Protein AF-A0A6A8A077-F1 (afdb_monomer_lite)

Structure (mmCIF, N/CA/C/O backbone):
data_AF-A0A6A8A077-F1
#
_entry.id   AF-A0A6A8A077-F1
#
loop_
_atom_site.group_PDB
_atom_site.id
_atom_site.type_symbol
_atom_site.label_atom_id
_atom_site.label_alt_id
_atom_site.label_comp_id
_atom_site.label_asym_id
_atom_site.label_entity_id
_atom_site.label_seq_id
_atom_site.pdbx_PDB_ins_code
_atom_site.Cartn_x
_atom_site.Cartn_y
_at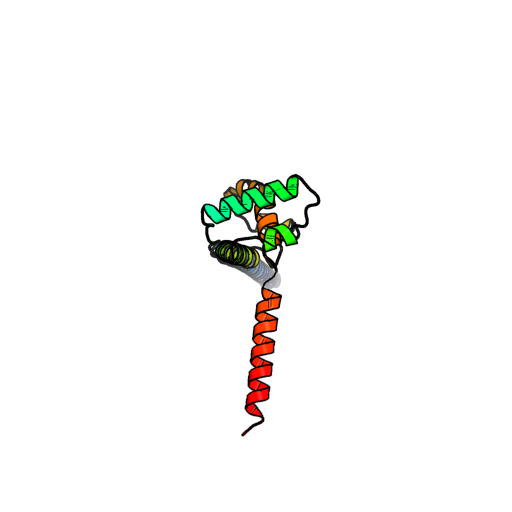om_site.Cartn_z
_atom_site.occupancy
_atom_site.B_iso_or_equiv
_atom_site.auth_seq_id
_atom_site.auth_comp_id
_atom_site.auth_asym_id
_atom_site.auth_atom_id
_atom_site.pdbx_PDB_model_num
ATOM 1 N N . ALA A 1 1 ? -39.156 10.608 44.767 1.00 61.53 1 ALA A N 1
ATOM 2 C CA . ALA A 1 1 ? -37.789 10.088 45.000 1.00 61.53 1 ALA A CA 1
ATOM 3 C C . ALA A 1 1 ? -37.597 8.646 44.502 1.00 61.53 1 ALA A C 1
ATOM 5 O O . ALA A 1 1 ? -36.613 8.397 43.822 1.00 61.53 1 ALA A O 1
ATOM 6 N N . LEU A 1 2 ? -38.526 7.711 44.761 1.00 63.03 2 LEU A N 1
ATOM 7 C CA . LEU A 1 2 ? -38.366 6.274 44.439 1.00 63.03 2 LEU A CA 1
ATOM 8 C C . LEU A 1 2 ? -38.154 5.926 42.947 1.00 63.03 2 LEU A C 1
ATOM 10 O O . LEU A 1 2 ? -37.439 4.978 42.648 1.00 63.03 2 LEU A O 1
ATOM 14 N N . GLN A 1 3 ? -38.719 6.696 42.013 1.00 70.88 3 GLN A N 1
ATOM 15 C CA . GLN A 1 3 ? -38.579 6.472 40.560 1.00 70.88 3 GLN A CA 1
ATOM 16 C C . GLN A 1 3 ? -37.242 6.973 39.976 1.00 70.88 3 GLN A C 1
ATOM 18 O O . GLN A 1 3 ? -36.826 6.524 38.913 1.00 70.88 3 GLN A O 1
ATOM 23 N N . ALA A 1 4 ? -36.523 7.850 40.687 1.00 78.12 4 ALA A N 1
ATOM 24 C CA . ALA A 1 4 ? -35.292 8.459 40.178 1.00 78.12 4 ALA A CA 1
ATOM 25 C C . ALA A 1 4 ? -34.103 7.480 40.157 1.00 78.12 4 ALA A C 1
ATOM 27 O O . ALA A 1 4 ? -33.229 7.585 39.300 1.00 78.12 4 ALA A O 1
ATOM 28 N N . VAL A 1 5 ? -34.071 6.507 41.075 1.00 84.12 5 VAL A N 1
ATOM 29 C CA . VAL A 1 5 ? -32.982 5.518 41.170 1.00 84.12 5 VAL A CA 1
ATOM 30 C C . VAL A 1 5 ? -33.032 4.494 40.023 1.00 84.12 5 VAL A C 1
ATOM 32 O O . VAL A 1 5 ? -32.002 4.296 39.376 1.00 84.12 5 VAL A O 1
ATOM 35 N N . PRO A 1 6 ? -34.187 3.877 39.691 1.00 85.69 6 PRO A N 1
ATOM 36 C CA . PRO A 1 6 ? -34.302 3.009 38.517 1.00 85.69 6 PRO A CA 1
ATOM 37 C C . PRO A 1 6 ? -33.979 3.726 37.204 1.00 85.69 6 PRO A C 1
ATOM 39 O O . PRO A 1 6 ? -33.313 3.161 36.334 1.00 85.69 6 PRO A O 1
ATOM 42 N N . GLU A 1 7 ? -34.415 4.979 37.071 1.00 87.50 7 GLU A N 1
ATOM 43 C CA . GLU A 1 7 ? -34.177 5.778 35.874 1.00 87.50 7 GLU A CA 1
ATOM 44 C C . GLU A 1 7 ? -32.688 6.119 35.721 1.00 87.50 7 GLU A C 1
ATOM 46 O O . GLU A 1 7 ? -32.110 5.876 34.658 1.00 87.50 7 GLU A O 1
ATOM 51 N N . ALA A 1 8 ? -32.034 6.566 36.800 1.00 87.00 8 ALA A N 1
ATOM 52 C CA . ALA A 1 8 ? -30.589 6.785 36.839 1.00 87.00 8 ALA A CA 1
ATOM 53 C C . ALA A 1 8 ? -29.807 5.498 36.529 1.00 87.00 8 ALA A C 1
ATOM 55 O O . ALA A 1 8 ? -28.882 5.520 35.718 1.00 87.00 8 ALA A O 1
ATOM 56 N N . ALA A 1 9 ? -30.217 4.355 37.089 1.00 87.44 9 ALA A N 1
ATOM 57 C CA . ALA A 1 9 ? -29.607 3.062 36.789 1.00 87.44 9 ALA A CA 1
ATOM 58 C C . ALA A 1 9 ? -29.760 2.675 35.307 1.00 87.44 9 ALA A C 1
ATOM 60 O O . ALA A 1 9 ? -28.829 2.127 34.715 1.00 87.44 9 ALA A O 1
ATOM 61 N N . SER A 1 10 ? -30.905 2.977 34.682 1.00 89.31 10 SER A N 1
ATOM 62 C CA . SER A 1 10 ? -31.105 2.741 33.246 1.00 89.31 10 SER A CA 1
ATOM 63 C C . SER A 1 10 ? -30.185 3.615 32.388 1.00 89.31 10 SER A C 1
ATOM 65 O O . SER A 1 10 ? -29.561 3.108 31.456 1.00 89.31 10 SER A O 1
ATOM 67 N N . ARG A 1 11 ? -30.019 4.895 32.752 1.00 88.81 11 ARG A N 1
ATOM 68 C CA . ARG A 1 11 ? -29.147 5.840 32.043 1.00 88.81 11 ARG A CA 1
ATOM 69 C C . ARG A 1 11 ? -27.680 5.434 32.160 1.00 88.81 11 ARG A C 1
ATOM 71 O O . ARG A 1 11 ? -26.976 5.439 31.157 1.00 88.81 11 ARG A O 1
ATOM 78 N N . ILE A 1 12 ? -27.242 5.001 33.344 1.00 92.94 12 ILE A N 1
ATOM 79 C CA . ILE A 1 12 ? -25.884 4.482 33.564 1.00 92.94 12 ILE A CA 1
ATOM 80 C C . ILE A 1 12 ? -25.643 3.218 32.731 1.00 92.94 12 ILE A C 1
ATOM 82 O O . ILE A 1 12 ? -24.609 3.112 32.077 1.00 92.94 12 ILE A O 1
ATOM 86 N N . ARG A 1 13 ? -26.601 2.281 32.689 1.00 92.69 13 ARG A N 1
ATOM 87 C CA . ARG A 1 13 ? -26.491 1.085 31.835 1.00 92.69 13 ARG A CA 1
ATOM 88 C C . ARG A 1 13 ? -26.424 1.438 30.352 1.00 92.69 13 ARG A C 1
ATOM 90 O O . ARG A 1 13 ? -25.586 0.890 29.644 1.00 92.69 13 ARG A O 1
ATOM 97 N N . SER A 1 14 ? -27.267 2.361 29.892 1.00 88.75 14 SER A N 1
ATOM 98 C CA . SER A 1 14 ? -27.262 2.825 28.502 1.00 88.75 14 SER A CA 1
ATOM 99 C C . SER A 1 14 ? -25.939 3.501 28.135 1.00 88.75 14 SER A C 1
ATOM 101 O O . SER A 1 14 ? -25.394 3.242 27.065 1.00 88.75 14 SER A O 1
ATOM 103 N N . LEU A 1 15 ? -25.395 4.332 29.029 1.00 92.31 15 LEU A N 1
ATOM 104 C CA . LEU A 1 15 ? -24.096 4.973 28.839 1.00 92.31 15 LEU A CA 1
ATOM 105 C C . LEU A 1 15 ? -22.967 3.936 28.802 1.00 92.31 15 LEU A C 1
ATOM 107 O O . LEU A 1 15 ? -22.119 3.990 27.915 1.00 92.31 15 LEU A O 1
ATOM 111 N N . GLY A 1 16 ? -22.991 2.960 29.714 1.00 90.56 16 GLY A N 1
ATOM 112 C CA . GLY A 1 16 ? -22.029 1.859 29.745 1.00 90.56 16 GLY A CA 1
ATOM 113 C C . GLY A 1 16 ? -22.054 1.021 28.465 1.00 90.56 16 GLY A C 1
ATOM 114 O O . GLY A 1 16 ? -21.000 0.726 27.908 1.00 90.56 16 GLY A O 1
ATOM 115 N N . ALA A 1 17 ? -23.244 0.702 27.949 1.00 90.50 17 ALA A N 1
ATOM 116 C CA . ALA A 1 17 ? -23.401 -0.012 26.683 1.00 90.50 17 ALA A CA 1
ATOM 117 C C . ALA A 1 17 ? -22.881 0.807 25.488 1.00 90.50 17 ALA A C 1
ATOM 119 O O . ALA A 1 17 ? -22.157 0.277 24.645 1.00 90.50 17 ALA A O 1
ATOM 120 N N . SER A 1 18 ? -23.188 2.109 25.445 1.00 87.62 18 SER A N 1
ATOM 121 C CA . SER A 1 18 ? -22.685 3.010 24.403 1.00 87.62 18 SER A CA 1
ATOM 122 C C . SER A 1 18 ? -21.159 3.087 24.422 1.00 87.62 18 SER A C 1
ATOM 124 O O . SER A 1 18 ? -20.531 2.935 23.376 1.00 87.62 18 SER A O 1
ATOM 126 N N . TYR A 1 19 ? -20.557 3.274 25.598 1.00 90.00 19 TYR A N 1
ATOM 127 C CA . TYR A 1 19 ? -19.105 3.334 25.750 1.00 90.00 19 TYR A CA 1
ATOM 128 C C . TYR A 1 19 ? -18.435 2.019 25.335 1.00 90.00 19 TYR A C 1
ATOM 130 O O . TYR A 1 19 ? -17.493 2.035 24.547 1.00 90.00 19 TYR A O 1
ATOM 138 N N . ALA A 1 20 ? -18.959 0.876 25.792 1.00 88.62 20 ALA A N 1
ATOM 139 C CA . ALA A 1 20 ? -18.437 -0.437 25.419 1.00 88.62 20 ALA A CA 1
ATOM 140 C C . ALA A 1 20 ? -18.491 -0.671 23.899 1.00 88.62 20 ALA A C 1
ATOM 142 O O . ALA A 1 20 ? -17.527 -1.169 23.323 1.00 88.62 20 ALA A O 1
ATOM 143 N N . SER A 1 21 ? -19.584 -0.268 23.241 1.00 84.38 21 SER A N 1
ATOM 144 C CA . SER A 1 21 ? -19.719 -0.401 21.785 1.00 84.38 21 SER A CA 1
ATOM 145 C C . SER A 1 21 ? -18.735 0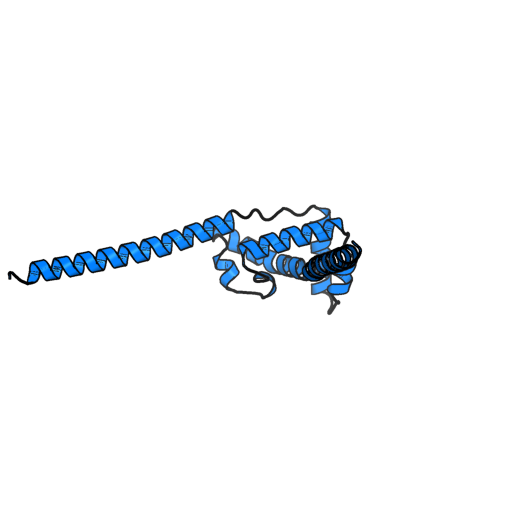.479 21.006 1.00 84.38 21 SER A C 1
ATOM 147 O O . SER A 1 21 ? -18.142 0.018 20.032 1.00 84.38 21 SER A O 1
ATOM 149 N N . ALA A 1 22 ? -18.510 1.719 21.457 1.00 82.25 22 ALA A N 1
ATOM 150 C CA . ALA A 1 22 ? -17.546 2.627 20.843 1.00 82.25 22 ALA A CA 1
ATOM 151 C C . ALA A 1 22 ? -16.111 2.104 21.010 1.00 82.25 22 ALA A C 1
ATOM 153 O O . ALA A 1 22 ? -15.353 2.064 20.042 1.00 82.25 22 ALA A O 1
ATOM 154 N N . LEU A 1 23 ? -15.774 1.625 22.211 1.00 83.06 23 LEU A N 1
ATOM 155 C CA . LEU A 1 23 ? -14.465 1.052 22.513 1.00 83.06 23 LEU A CA 1
ATOM 156 C C . LEU A 1 23 ? -14.185 -0.219 21.695 1.00 83.06 23 LEU A C 1
ATOM 158 O O . LEU A 1 23 ? -13.080 -0.392 21.182 1.00 83.06 23 LEU A O 1
ATOM 162 N N . ASP A 1 24 ? -15.171 -1.104 21.538 1.00 82.94 24 ASP A N 1
ATOM 163 C CA . ASP A 1 24 ? -15.049 -2.309 20.707 1.00 82.94 24 ASP A CA 1
ATOM 164 C C . ASP A 1 24 ? -14.865 -1.947 19.221 1.00 82.94 24 ASP A C 1
ATOM 166 O O . ASP A 1 24 ? -13.990 -2.496 18.549 1.00 82.94 24 ASP A O 1
ATOM 170 N N . ALA A 1 25 ? -15.611 -0.961 18.708 1.00 76.31 25 ALA A N 1
ATOM 171 C CA . ALA A 1 25 ? -15.442 -0.471 17.339 1.00 76.31 25 ALA A CA 1
ATOM 172 C C . ALA A 1 25 ? -14.036 0.111 17.093 1.00 76.31 25 ALA A C 1
ATOM 174 O O . ALA A 1 25 ? -13.399 -0.209 16.085 1.00 76.31 25 ALA A O 1
ATOM 175 N N . GLU A 1 26 ? -13.523 0.914 18.027 1.00 71.50 26 GLU A N 1
ATOM 176 C CA . GLU A 1 26 ? -12.168 1.468 17.965 1.00 71.50 26 GLU A CA 1
ATOM 177 C C . GLU A 1 26 ? -11.102 0.362 18.035 1.00 71.50 26 GLU A C 1
ATOM 179 O O . GLU A 1 26 ? -10.192 0.309 17.205 1.00 71.50 26 GLU A O 1
ATOM 184 N N . THR A 1 27 ? -11.267 -0.596 18.951 1.00 76.38 27 THR A N 1
ATOM 185 C CA . THR A 1 27 ? -10.353 -1.738 19.109 1.00 76.38 27 THR A CA 1
ATOM 186 C C . THR A 1 27 ? -10.296 -2.596 17.845 1.00 76.38 27 THR A C 1
ATOM 188 O O . THR A 1 27 ? -9.211 -3.007 17.418 1.00 76.38 27 THR A O 1
ATOM 191 N N . ARG A 1 28 ? -11.441 -2.836 17.193 1.00 71.19 28 ARG A N 1
ATOM 192 C CA . ARG A 1 28 ? -11.508 -3.541 15.903 1.00 71.19 28 ARG A CA 1
ATOM 193 C C . ARG A 1 28 ? -10.811 -2.756 14.801 1.00 71.19 28 ARG A C 1
ATOM 195 O O . ARG A 1 28 ? -10.031 -3.344 14.058 1.00 71.19 28 ARG A O 1
ATOM 202 N N . SER A 1 29 ? -11.028 -1.443 14.725 1.00 65.69 29 SER A N 1
ATOM 203 C CA . SER A 1 29 ? -10.349 -0.574 13.756 1.00 65.69 29 SER A CA 1
ATOM 204 C C . SER A 1 29 ? -8.824 -0.659 13.885 1.00 65.69 29 SER A C 1
ATOM 206 O O . SER A 1 29 ? -8.135 -0.913 12.894 1.00 65.69 29 SER A O 1
ATOM 208 N N . ILE A 1 30 ? -8.304 -0.557 15.114 1.00 69.12 30 ILE A N 1
ATOM 209 C CA . ILE A 1 30 ? -6.867 -0.657 15.410 1.00 69.12 30 ILE A CA 1
ATOM 210 C C . ILE A 1 30 ? -6.336 -2.062 15.104 1.00 69.12 30 ILE A C 1
ATOM 212 O O . ILE A 1 30 ? -5.249 -2.214 14.546 1.00 69.12 30 ILE A O 1
ATOM 216 N N . THR A 1 31 ? -7.087 -3.109 15.447 1.00 69.50 31 THR A N 1
ATOM 217 C CA . THR A 1 31 ? -6.701 -4.499 15.152 1.00 69.50 31 THR A CA 1
ATOM 218 C C . THR A 1 31 ? -6.599 -4.736 13.648 1.00 69.50 31 THR A C 1
ATOM 220 O O . THR A 1 31 ? -5.616 -5.309 13.180 1.00 69.50 31 THR A O 1
ATOM 223 N N . GLU A 1 32 ? -7.563 -4.241 12.874 1.00 68.94 32 GLU A N 1
ATOM 224 C CA . GLU A 1 32 ? -7.551 -4.329 11.415 1.00 68.94 32 GLU A CA 1
ATOM 225 C C . GLU A 1 32 ? -6.448 -3.463 10.789 1.00 68.94 32 GLU A C 1
ATOM 227 O O . GLU A 1 32 ? -5.802 -3.879 9.828 1.00 68.94 32 GLU A O 1
ATOM 232 N N . GLU A 1 33 ? -6.162 -2.280 11.340 1.00 62.31 33 GLU A N 1
ATOM 233 C CA . GLU A 1 33 ? -4.995 -1.478 10.955 1.00 62.31 33 GLU A CA 1
ATOM 234 C C . GLU A 1 33 ? -3.690 -2.253 11.176 1.00 62.31 33 GLU A C 1
ATOM 236 O O . GLU A 1 33 ? -2.902 -2.406 10.241 1.00 62.31 33 GLU A O 1
ATOM 241 N N . ARG A 1 34 ? -3.491 -2.825 12.368 1.00 69.50 34 ARG A N 1
ATOM 242 C CA . ARG A 1 34 ? -2.307 -3.635 12.695 1.00 69.50 34 ARG A CA 1
ATOM 243 C C . ARG A 1 34 ? -2.202 -4.881 11.820 1.00 69.50 34 ARG A C 1
ATOM 245 O O . ARG A 1 34 ? -1.110 -5.200 11.357 1.00 69.50 34 ARG A O 1
ATOM 252 N N . ARG A 1 35 ? -3.321 -5.551 11.530 1.00 64.75 35 ARG A N 1
ATOM 253 C CA . ARG A 1 35 ? -3.382 -6.690 10.602 1.00 64.75 35 ARG A CA 1
ATOM 254 C C . ARG A 1 35 ? -2.949 -6.290 9.191 1.00 64.75 35 ARG A C 1
ATOM 256 O O . ARG A 1 35 ? -2.179 -7.012 8.567 1.00 64.75 35 ARG A O 1
ATOM 263 N N . ARG A 1 36 ? -3.391 -5.129 8.699 1.00 63.16 36 ARG A N 1
ATOM 264 C CA . ARG A 1 36 ? -2.970 -4.585 7.394 1.00 63.16 36 ARG A CA 1
ATOM 265 C C . ARG A 1 36 ? -1.498 -4.165 7.392 1.00 63.16 36 ARG A C 1
ATOM 267 O O . ARG A 1 36 ? -0.807 -4.376 6.401 1.00 63.16 36 ARG A O 1
ATOM 274 N N . MET A 1 37 ? -0.988 -3.629 8.502 1.00 63.41 37 MET A N 1
ATOM 275 C CA . MET A 1 37 ? 0.439 -3.326 8.675 1.00 63.41 37 MET A CA 1
ATOM 276 C C . MET A 1 37 ? 1.323 -4.579 8.778 1.00 63.41 37 MET A C 1
ATOM 278 O O . MET A 1 37 ? 2.503 -4.496 8.446 1.00 63.41 37 MET A O 1
ATOM 282 N N . ALA A 1 38 ? 0.771 -5.721 9.199 1.00 58.34 38 ALA A N 1
ATOM 283 C CA . ALA A 1 38 ? 1.481 -6.998 9.268 1.00 58.34 38 ALA A CA 1
ATOM 284 C C . ALA A 1 38 ? 1.742 -7.630 7.886 1.00 58.34 38 ALA A C 1
ATOM 286 O O . ALA A 1 38 ? 2.520 -8.578 7.786 1.00 58.34 38 ALA A O 1
ATOM 287 N N . VAL A 1 39 ? 1.132 -7.107 6.813 1.00 58.53 39 VAL A N 1
ATOM 288 C CA . VAL A 1 39 ? 1.459 -7.519 5.443 1.00 58.53 39 VAL A CA 1
ATOM 289 C C . VAL A 1 39 ? 2.833 -6.955 5.089 1.00 58.53 39 VAL A C 1
ATOM 291 O O . VAL A 1 39 ? 2.985 -5.772 4.766 1.00 58.53 39 VAL A O 1
ATOM 294 N N . ALA A 1 40 ? 3.847 -7.815 5.171 1.00 60.50 40 ALA A N 1
ATOM 295 C CA . ALA A 1 40 ? 5.185 -7.501 4.701 1.00 60.50 40 ALA A CA 1
ATOM 296 C C . ALA A 1 40 ? 5.120 -7.182 3.202 1.00 60.50 40 ALA A C 1
ATOM 298 O O . ALA A 1 40 ? 4.757 -8.035 2.393 1.00 60.50 40 ALA A O 1
ATOM 299 N N . ILE A 1 41 ? 5.469 -5.949 2.832 1.00 65.56 41 ILE A N 1
ATOM 300 C CA . ILE A 1 41 ? 5.691 -5.599 1.430 1.00 65.56 41 ILE A CA 1
ATOM 301 C C . ILE A 1 41 ? 7.063 -6.176 1.067 1.00 65.56 41 ILE A C 1
ATOM 303 O O . ILE A 1 41 ? 8.048 -5.782 1.697 1.00 65.56 41 ILE A O 1
ATOM 307 N N . PRO A 1 42 ? 7.155 -7.114 0.107 1.00 71.69 42 PRO A N 1
ATOM 308 C CA . PRO A 1 42 ? 8.438 -7.670 -0.298 1.00 71.69 42 PRO A CA 1
ATOM 309 C C . PRO A 1 42 ? 9.380 -6.561 -0.773 1.00 71.69 42 PRO A C 1
ATOM 311 O O . PRO A 1 42 ? 8.960 -5.661 -1.501 1.00 71.69 42 PRO A O 1
ATOM 314 N N . GLY A 1 43 ? 10.650 -6.630 -0.373 1.00 74.94 43 GLY A N 1
ATOM 315 C CA . GLY A 1 43 ? 11.684 -5.782 -0.963 1.00 74.94 43 GLY A CA 1
ATOM 316 C C . GLY A 1 43 ? 11.872 -6.115 -2.443 1.00 74.94 43 GLY A C 1
ATOM 317 O O . GLY A 1 43 ? 11.686 -7.264 -2.849 1.00 74.94 43 GLY A O 1
ATOM 318 N N . LEU A 1 44 ? 12.228 -5.108 -3.237 1.00 80.00 44 LEU A N 1
ATOM 319 C CA . LEU A 1 44 ? 12.646 -5.296 -4.623 1.00 80.00 44 LEU A CA 1
ATOM 320 C C . LEU A 1 44 ? 14.136 -5.640 -4.665 1.00 80.00 44 LEU A C 1
ATOM 322 O O . LEU A 1 44 ? 14.920 -5.153 -3.849 1.00 80.00 44 LEU A O 1
ATOM 326 N N . SER A 1 45 ? 14.542 -6.464 -5.626 1.00 82.56 45 SER A N 1
ATOM 327 C CA . SER A 1 45 ? 15.956 -6.632 -5.946 1.00 82.56 45 SER A CA 1
ATOM 328 C C . SER A 1 45 ? 16.550 -5.315 -6.478 1.00 82.56 45 SER A C 1
ATOM 330 O O . SER A 1 45 ? 15.823 -4.507 -7.065 1.00 82.56 45 SER A O 1
ATOM 332 N N . PRO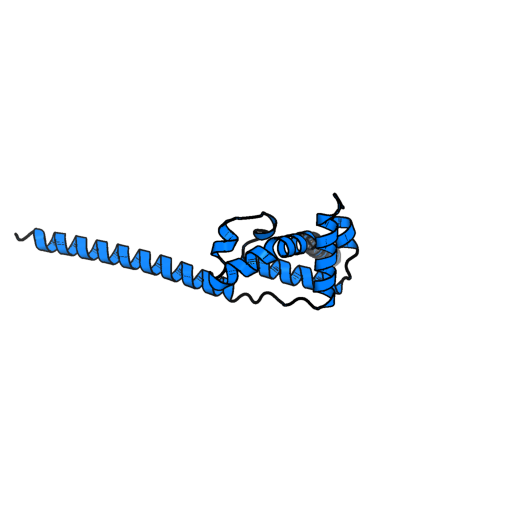 A 1 46 ? 17.872 -5.080 -6.355 1.00 80.75 46 PRO A N 1
ATOM 333 C CA . PRO A 1 46 ? 18.501 -3.867 -6.888 1.00 80.75 46 PRO A CA 1
ATOM 334 C C . PRO A 1 46 ? 18.223 -3.646 -8.385 1.00 80.75 46 PRO A C 1
ATOM 336 O O . PRO A 1 46 ? 17.970 -2.525 -8.823 1.00 80.75 46 PRO A O 1
ATOM 339 N N . ALA A 1 47 ? 18.180 -4.731 -9.166 1.00 79.44 47 ALA A N 1
ATOM 340 C CA . ALA A 1 47 ? 17.829 -4.682 -10.584 1.00 79.44 47 ALA A CA 1
ATOM 341 C C . ALA A 1 47 ? 16.374 -4.235 -10.811 1.00 79.44 47 ALA A C 1
ATOM 343 O O . ALA A 1 47 ? 16.101 -3.444 -11.717 1.00 79.44 47 ALA A O 1
ATOM 344 N N . ALA A 1 48 ? 15.442 -4.705 -9.976 1.00 80.69 48 ALA A N 1
ATOM 345 C CA . ALA A 1 48 ? 14.043 -4.304 -10.026 1.00 80.69 48 ALA A CA 1
ATOM 346 C C . ALA A 1 48 ? 13.843 -2.842 -9.580 1.00 80.69 48 ALA A C 1
ATOM 348 O O . ALA A 1 48 ? 13.056 -2.115 -10.189 1.00 80.69 48 ALA A O 1
ATOM 349 N N . GLU A 1 49 ? 14.595 -2.366 -8.585 1.00 84.62 49 GLU A N 1
ATOM 350 C CA . GLU A 1 49 ? 14.597 -0.949 -8.200 1.00 84.62 49 GLU A CA 1
ATOM 351 C C . GLU A 1 49 ? 15.108 -0.041 -9.323 1.00 84.62 49 GLU A C 1
ATOM 353 O O . GLU A 1 49 ? 14.522 1.010 -9.594 1.00 84.62 49 GLU A O 1
ATOM 358 N N . ASP A 1 50 ? 16.183 -0.432 -10.006 1.00 84.62 50 ASP A N 1
ATOM 359 C CA . ASP A 1 50 ? 16.722 0.345 -11.120 1.00 84.62 50 ASP A CA 1
ATOM 360 C C . ASP A 1 50 ? 15.788 0.334 -12.334 1.00 84.62 50 ASP A C 1
ATOM 362 O O . ASP A 1 50 ? 15.603 1.372 -12.978 1.00 84.62 50 ASP A O 1
ATOM 366 N N . ALA A 1 51 ? 15.125 -0.793 -12.609 1.00 84.75 51 ALA A N 1
ATOM 367 C CA . ALA A 1 51 ? 14.056 -0.860 -13.602 1.00 84.75 51 ALA A CA 1
ATOM 368 C C . ALA A 1 51 ? 12.898 0.089 -13.249 1.00 84.75 51 ALA A C 1
ATOM 370 O O . ALA A 1 51 ? 12.418 0.824 -14.116 1.00 84.75 51 ALA A O 1
ATOM 371 N N . LEU A 1 52 ? 12.503 0.152 -11.971 1.00 84.94 52 LEU A N 1
ATOM 372 C CA . LEU A 1 52 ? 11.465 1.068 -11.499 1.00 84.94 52 LEU A CA 1
ATOM 373 C C . LEU A 1 52 ? 11.871 2.536 -11.682 1.00 84.94 52 LEU A C 1
ATOM 375 O O . LEU A 1 52 ? 11.070 3.342 -12.153 1.00 84.94 52 LEU A O 1
ATOM 379 N N . LYS A 1 53 ? 13.119 2.897 -11.354 1.00 85.50 53 LYS A N 1
ATOM 380 C CA . LYS A 1 53 ? 13.641 4.260 -11.564 1.00 85.50 53 LYS A CA 1
ATOM 381 C C . LYS A 1 53 ? 13.614 4.647 -13.043 1.00 85.50 53 LYS A C 1
ATOM 383 O O . LYS A 1 53 ? 13.213 5.764 -13.366 1.00 85.50 53 LYS A O 1
ATOM 388 N N . ARG A 1 54 ? 14.006 3.731 -13.938 1.00 84.31 54 ARG A N 1
ATOM 389 C CA . ARG A 1 54 ? 13.974 3.951 -15.395 1.00 84.31 54 ARG A CA 1
ATOM 390 C C . ARG A 1 54 ? 12.547 4.156 -15.898 1.00 84.31 54 ARG A C 1
ATOM 392 O O . ARG A 1 54 ? 12.311 5.114 -16.627 1.00 84.31 54 ARG A O 1
ATOM 399 N N . LEU A 1 55 ? 11.601 3.320 -15.466 1.00 82.00 55 LEU A N 1
ATOM 400 C CA . LEU A 1 55 ? 10.181 3.468 -15.804 1.00 82.00 55 LEU A CA 1
ATOM 401 C C . LEU A 1 55 ? 9.610 4.798 -15.302 1.00 82.00 55 LEU A C 1
ATOM 403 O O . LEU A 1 55 ? 8.979 5.527 -16.064 1.00 82.00 55 LEU A O 1
ATOM 407 N N . ALA A 1 56 ? 9.893 5.161 -14.050 1.00 80.50 56 ALA A N 1
ATOM 408 C CA . ALA A 1 56 ? 9.435 6.420 -13.472 1.00 80.50 56 ALA A CA 1
ATOM 409 C C . ALA A 1 56 ? 10.004 7.642 -14.215 1.00 80.50 56 ALA A C 1
ATOM 411 O O . ALA A 1 56 ? 9.293 8.621 -14.432 1.00 80.50 56 ALA A O 1
ATOM 412 N N . ALA A 1 57 ? 11.269 7.584 -14.645 1.00 82.00 57 ALA A N 1
ATOM 413 C CA . ALA A 1 57 ? 11.874 8.629 -15.466 1.00 82.00 57 ALA A CA 1
ATOM 414 C C . ALA A 1 57 ? 11.248 8.700 -16.870 1.00 82.00 57 ALA A C 1
ATOM 416 O O . ALA A 1 57 ? 11.024 9.791 -17.385 1.00 82.00 57 ALA A O 1
ATOM 417 N N . GLN A 1 58 ? 10.928 7.558 -17.483 1.00 75.75 58 GLN A N 1
ATOM 418 C CA . GLN A 1 58 ? 10.281 7.515 -18.798 1.00 75.75 58 GLN A CA 1
ATOM 419 C C . GLN A 1 58 ? 8.877 8.132 -18.778 1.00 75.75 58 GLN A C 1
ATOM 421 O O . GLN A 1 58 ? 8.562 8.905 -19.679 1.00 75.75 58 GLN A O 1
ATOM 426 N N . ILE A 1 59 ? 8.080 7.863 -17.736 1.00 72.44 59 ILE A N 1
ATOM 427 C CA . ILE A 1 59 ? 6.743 8.461 -17.559 1.00 72.44 59 ILE A CA 1
ATOM 428 C C . ILE A 1 59 ? 6.824 9.977 -17.389 1.00 72.44 59 ILE A C 1
ATOM 430 O O . ILE A 1 59 ? 6.018 10.705 -17.954 1.00 72.44 59 ILE A O 1
ATOM 434 N N . LYS A 1 60 ? 7.802 10.475 -16.622 1.00 71.69 60 LYS A N 1
ATOM 435 C CA . LYS A 1 60 ? 7.966 11.923 -16.420 1.00 71.69 60 LYS A CA 1
ATOM 436 C C . LYS A 1 60 ? 8.382 12.663 -17.692 1.00 71.69 60 LYS A C 1
ATOM 438 O O . LYS A 1 60 ? 8.115 13.854 -17.804 1.00 71.69 60 LYS A O 1
ATOM 443 N N . ASN A 1 61 ? 9.034 11.973 -18.627 1.00 69.31 61 ASN A N 1
ATOM 444 C CA . ASN A 1 61 ? 9.665 12.599 -19.785 1.00 69.31 61 ASN A CA 1
ATOM 445 C C . ASN A 1 61 ? 8.841 12.506 -21.085 1.00 69.31 61 ASN A C 1
ATOM 447 O O . ASN A 1 61 ? 9.181 13.210 -22.034 1.00 69.31 61 ASN A O 1
ATOM 451 N N . LYS A 1 62 ? 7.805 11.655 -21.181 1.00 55.44 62 LYS A N 1
ATOM 452 C CA . LYS A 1 62 ? 6.969 11.497 -22.393 1.00 55.44 62 LYS A CA 1
ATOM 453 C C . LYS A 1 62 ? 5.541 11.041 -22.063 1.00 55.44 62 LYS A C 1
ATOM 455 O O . LYS A 1 62 ? 5.366 10.264 -21.130 1.00 55.44 62 LYS A O 1
ATOM 460 N N . ASP A 1 63 ? 4.588 11.340 -22.961 1.00 53.59 63 ASP A N 1
ATOM 461 C CA . ASP A 1 63 ? 3.312 10.614 -23.206 1.00 53.59 63 ASP A CA 1
ATOM 462 C C . ASP A 1 63 ? 3.525 9.119 -23.580 1.00 53.59 63 ASP A C 1
ATOM 464 O O . ASP A 1 63 ? 2.804 8.515 -24.379 1.00 53.59 63 ASP A O 1
ATOM 468 N N . GLY A 1 64 ? 4.609 8.514 -23.092 1.00 53.75 64 GLY A N 1
ATOM 469 C CA . GLY A 1 64 ? 5.098 7.208 -23.478 1.00 53.75 64 GLY A CA 1
ATOM 470 C C . GLY A 1 64 ? 4.159 6.126 -22.978 1.00 53.75 64 GLY A C 1
ATOM 471 O O . GLY A 1 64 ? 3.905 6.018 -21.782 1.00 53.75 64 GLY A O 1
ATOM 472 N N . LYS A 1 65 ? 3.675 5.306 -23.914 1.00 58.22 65 LYS A N 1
ATOM 473 C CA . LYS A 1 65 ? 2.847 4.124 -23.665 1.00 58.22 65 LYS A CA 1
ATOM 474 C C . LYS A 1 65 ? 3.533 3.211 -22.649 1.00 58.22 65 LYS A C 1
ATOM 476 O O . LYS A 1 65 ? 4.385 2.399 -23.014 1.00 58.22 65 LYS A O 1
ATOM 481 N N . LEU A 1 66 ? 3.142 3.357 -21.387 1.00 64.75 66 LEU A N 1
ATOM 482 C CA . LEU A 1 66 ? 3.606 2.555 -20.259 1.00 64.75 66 LEU A CA 1
ATOM 483 C C . LEU A 1 66 ? 3.521 1.056 -20.544 1.00 64.75 66 LEU A C 1
ATOM 485 O O . LEU A 1 66 ? 4.441 0.322 -20.196 1.00 64.75 66 LEU A O 1
ATOM 489 N N . ASP A 1 67 ? 2.488 0.637 -21.276 1.00 60.12 67 ASP A N 1
ATOM 490 C CA . ASP A 1 67 ? 2.285 -0.745 -21.713 1.00 60.12 67 ASP A CA 1
ATOM 491 C C . ASP A 1 67 ? 3.468 -1.316 -22.515 1.00 60.12 67 ASP A C 1
ATOM 493 O O . ASP A 1 67 ? 3.799 -2.492 -22.378 1.00 60.12 67 ASP A O 1
ATOM 497 N N . VAL A 1 68 ? 4.152 -0.498 -23.325 1.00 55.69 68 VAL A N 1
ATOM 498 C CA . VAL A 1 68 ? 5.280 -0.948 -24.166 1.00 55.69 68 VAL A CA 1
ATOM 499 C C . VAL A 1 68 ? 6.557 -1.110 -23.337 1.00 55.69 68 VAL A C 1
ATOM 501 O O . VAL A 1 68 ? 7.309 -2.070 -23.519 1.00 55.69 68 VAL A O 1
ATOM 504 N N . ALA A 1 69 ? 6.794 -0.193 -22.396 1.00 60.12 69 ALA A N 1
ATOM 505 C CA . ALA A 1 69 ? 7.941 -0.258 -21.493 1.00 60.12 69 ALA A CA 1
ATOM 506 C C . ALA A 1 69 ? 7.774 -1.374 -20.445 1.00 60.12 69 ALA A C 1
ATOM 508 O O . ALA A 1 69 ? 8.722 -2.109 -20.172 1.00 60.12 69 ALA A O 1
ATOM 509 N N . ALA A 1 70 ? 6.556 -1.558 -19.927 1.00 61.03 70 ALA A N 1
ATOM 510 C CA . ALA A 1 70 ? 6.192 -2.659 -19.040 1.00 61.03 70 ALA A CA 1
ATOM 511 C C . ALA A 1 70 ? 6.298 -4.025 -19.739 1.00 61.03 70 ALA A C 1
ATOM 513 O O . ALA A 1 70 ? 6.795 -4.981 -19.149 1.00 61.03 70 ALA A O 1
ATOM 514 N N . GLY A 1 71 ? 5.906 -4.107 -21.017 1.00 62.19 71 GLY A N 1
ATOM 515 C CA . GLY A 1 71 ? 6.039 -5.316 -21.837 1.00 62.19 71 GLY A CA 1
ATOM 516 C C . GLY A 1 71 ? 7.484 -5.726 -22.150 1.00 62.19 71 GLY A C 1
ATOM 517 O O . GLY A 1 71 ? 7.712 -6.858 -22.564 1.00 62.19 71 GLY A O 1
ATOM 518 N N . SER A 1 72 ? 8.456 -4.834 -21.925 1.00 69.06 72 SER A N 1
ATOM 519 C CA . SER A 1 72 ? 9.890 -5.086 -22.136 1.00 69.06 72 SER A CA 1
ATOM 520 C C . SER A 1 72 ? 10.644 -5.435 -20.843 1.00 69.06 72 SER A C 1
ATOM 522 O O . SER A 1 72 ? 11.867 -5.575 -20.864 1.00 69.06 72 SER A O 1
ATOM 524 N N . LEU A 1 73 ? 9.945 -5.537 -19.705 1.00 77.69 73 LEU A N 1
ATOM 525 C CA . LEU A 1 73 ? 10.551 -5.919 -18.430 1.00 77.69 73 LEU A CA 1
ATOM 526 C C . LEU A 1 73 ? 11.016 -7.377 -18.450 1.00 77.69 73 LEU A C 1
ATOM 528 O O . LEU A 1 73 ? 10.335 -8.259 -18.973 1.00 77.69 73 LEU A O 1
ATOM 532 N N . ASP A 1 74 ? 12.149 -7.639 -17.794 1.00 80.25 74 ASP A N 1
ATOM 533 C CA . ASP A 1 74 ? 12.587 -9.005 -17.519 1.00 80.25 74 ASP A CA 1
ATOM 534 C C . ASP A 1 74 ? 11.464 -9.769 -16.779 1.00 80.25 74 ASP A C 1
ATOM 536 O O . ASP A 1 74 ? 10.919 -9.251 -15.793 1.00 80.25 74 ASP A O 1
ATOM 540 N N . PRO A 1 75 ? 11.105 -10.998 -17.198 1.00 80.88 75 PRO A N 1
ATOM 541 C CA . PRO A 1 75 ? 10.037 -11.768 -16.565 1.00 80.88 75 PRO A CA 1
ATOM 542 C C . PRO A 1 75 ? 10.215 -11.980 -15.054 1.00 80.88 75 PRO A C 1
ATOM 544 O O . PRO A 1 75 ? 9.224 -12.141 -14.339 1.00 80.88 75 PRO A O 1
ATOM 547 N N . HIS A 1 76 ? 11.450 -12.026 -14.548 1.00 79.50 76 HIS A N 1
ATOM 548 C CA . HIS A 1 76 ? 11.750 -12.098 -13.120 1.00 79.50 76 HIS A CA 1
ATOM 549 C C . HIS A 1 76 ? 11.391 -10.791 -12.406 1.00 79.50 76 HIS A C 1
ATOM 551 O O . HIS A 1 76 ? 10.654 -10.826 -11.419 1.00 79.50 76 HIS A O 1
ATOM 557 N N . ILE A 1 77 ? 11.804 -9.650 -12.961 1.00 82.81 77 ILE A N 1
ATOM 558 C CA . ILE A 1 77 ? 11.483 -8.314 -12.437 1.00 82.81 77 ILE A CA 1
ATOM 559 C C . ILE A 1 77 ? 9.967 -8.073 -12.470 1.00 82.81 77 ILE A C 1
ATOM 561 O O . ILE A 1 77 ? 9.388 -7.610 -11.488 1.00 82.81 77 ILE A O 1
ATOM 565 N N . ALA A 1 78 ? 9.287 -8.474 -13.548 1.00 81.75 78 ALA A N 1
ATOM 566 C CA . ALA A 1 78 ? 7.831 -8.375 -13.651 1.00 81.75 78 ALA A CA 1
ATOM 567 C C . ALA A 1 78 ? 7.108 -9.186 -12.555 1.00 81.75 78 ALA A C 1
ATOM 569 O O . ALA A 1 78 ? 6.097 -8.741 -12.007 1.00 81.75 78 ALA A O 1
ATOM 570 N N . ARG A 1 79 ? 7.636 -10.363 -12.179 1.00 81.44 79 ARG A N 1
ATOM 571 C CA . ARG A 1 79 ? 7.102 -11.155 -11.055 1.00 81.44 79 ARG A CA 1
ATOM 572 C C . ARG A 1 79 ? 7.326 -10.475 -9.708 1.00 81.44 79 ARG A C 1
ATOM 574 O O . ARG A 1 79 ? 6.448 -10.566 -8.851 1.00 81.44 79 ARG A O 1
ATOM 581 N N . GLU A 1 80 ? 8.468 -9.825 -9.501 1.00 82.88 80 GLU A N 1
ATOM 582 C CA . GLU A 1 80 ? 8.716 -9.037 -8.289 1.00 82.88 80 GLU A CA 1
ATOM 583 C C . GLU A 1 80 ? 7.728 -7.873 -8.178 1.00 82.88 80 GLU A C 1
ATOM 585 O O . GLU A 1 80 ? 7.062 -7.729 -7.151 1.00 82.88 80 GLU A O 1
ATOM 590 N N . PHE A 1 81 ? 7.535 -7.117 -9.262 1.00 85.00 81 PHE A N 1
ATOM 591 C CA . PHE A 1 81 ? 6.556 -6.030 -9.301 1.00 85.00 81 PHE A CA 1
ATOM 592 C C . PHE A 1 81 ? 5.141 -6.542 -9.026 1.00 85.00 81 PHE A C 1
ATOM 594 O O . PHE A 1 81 ? 4.422 -5.949 -8.228 1.00 85.00 81 PHE A O 1
ATOM 601 N N . ALA A 1 82 ? 4.750 -7.686 -9.597 1.00 83.75 82 ALA A N 1
ATOM 602 C CA . ALA A 1 82 ? 3.444 -8.287 -9.334 1.00 83.75 82 ALA A CA 1
ATOM 603 C C . ALA A 1 82 ? 3.260 -8.692 -7.859 1.00 83.75 82 ALA A C 1
ATOM 605 O O . ALA A 1 82 ? 2.182 -8.493 -7.295 1.00 83.75 82 ALA A O 1
ATOM 606 N N . LYS A 1 83 ? 4.302 -9.232 -7.210 1.00 84.00 83 LYS A N 1
ATOM 607 C CA . LYS A 1 83 ? 4.271 -9.562 -5.774 1.00 84.00 83 LYS A CA 1
ATOM 608 C C . LYS A 1 83 ? 4.106 -8.309 -4.916 1.00 84.00 83 LYS A C 1
ATOM 610 O O . LYS A 1 83 ? 3.270 -8.306 -4.015 1.00 84.00 83 LYS A O 1
ATOM 615 N N . VAL A 1 84 ? 4.862 -7.253 -5.213 1.00 83.12 84 VAL A N 1
ATOM 616 C CA . VAL A 1 84 ? 4.769 -5.975 -4.494 1.00 83.12 84 VAL A CA 1
ATOM 617 C C . VAL A 1 84 ? 3.410 -5.323 -4.726 1.00 83.12 84 VAL A C 1
ATOM 619 O O . VAL A 1 84 ? 2.750 -4.957 -3.761 1.00 83.12 84 VAL A O 1
ATOM 622 N N . SER A 1 85 ? 2.931 -5.263 -5.971 1.00 83.81 85 SER A N 1
ATOM 623 C CA . SER A 1 85 ? 1.607 -4.724 -6.303 1.00 83.81 85 SER A CA 1
ATOM 624 C C . SER A 1 85 ? 0.494 -5.449 -5.553 1.00 83.81 85 SER A C 1
ATOM 626 O O . SER A 1 85 ? -0.400 -4.801 -5.019 1.00 83.81 85 SER A O 1
ATOM 628 N N . ARG A 1 86 ? 0.570 -6.781 -5.448 1.00 82.88 86 ARG A N 1
ATOM 629 C CA . ARG A 1 86 ? -0.398 -7.568 -4.679 1.00 82.88 86 ARG A CA 1
ATOM 630 C C . ARG A 1 86 ? -0.345 -7.253 -3.184 1.00 82.88 86 ARG A C 1
ATOM 632 O O . ARG A 1 86 ? -1.394 -7.087 -2.577 1.00 82.88 86 ARG A O 1
ATOM 639 N N . ALA A 1 87 ? 0.846 -7.141 -2.600 1.00 83.88 87 ALA A N 1
ATOM 640 C CA . ALA A 1 87 ? 0.990 -6.768 -1.192 1.00 83.88 87 ALA A CA 1
ATOM 641 C C . ALA A 1 87 ? 0.452 -5.350 -0.917 1.00 83.88 87 ALA A C 1
ATOM 643 O O . ALA A 1 87 ? -0.172 -5.107 0.116 1.00 83.88 87 ALA A O 1
ATOM 644 N N . LEU A 1 88 ? 0.642 -4.420 -1.860 1.00 84.06 88 LEU A N 1
ATOM 645 C CA . LEU A 1 88 ? 0.055 -3.082 -1.800 1.00 84.06 88 LEU A CA 1
ATOM 646 C C . LEU A 1 88 ? -1.475 -3.134 -1.878 1.00 84.06 88 LEU A C 1
ATOM 648 O O . LEU A 1 88 ? -2.136 -2.482 -1.076 1.00 84.06 88 LEU A O 1
ATOM 652 N N . ASP A 1 89 ? -2.038 -3.939 -2.779 1.00 83.94 89 ASP A N 1
ATOM 653 C CA . ASP A 1 89 ? -3.488 -4.118 -2.895 1.00 83.94 89 ASP A CA 1
ATOM 654 C C . ASP A 1 89 ? -4.099 -4.771 -1.645 1.00 83.94 89 ASP A C 1
ATOM 656 O O . ASP A 1 89 ? -5.184 -4.388 -1.212 1.00 83.94 89 ASP A O 1
ATOM 660 N N . GLU A 1 90 ? -3.405 -5.731 -1.032 1.00 82.19 90 GLU A N 1
ATOM 661 C CA . GLU A 1 90 ? -3.831 -6.380 0.215 1.00 82.19 90 GLU A CA 1
ATOM 662 C C . GLU A 1 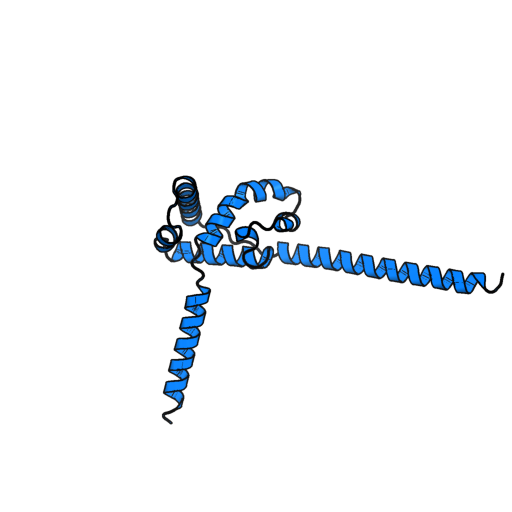90 ? -3.784 -5.407 1.408 1.00 82.19 90 GLU A C 1
ATOM 664 O O . GLU A 1 90 ? -4.657 -5.444 2.276 1.00 82.19 90 GLU A O 1
ATOM 669 N N . ARG A 1 91 ? -2.807 -4.490 1.437 1.00 80.00 91 ARG A N 1
ATOM 670 C CA . ARG A 1 91 ? -2.631 -3.518 2.528 1.00 80.00 91 ARG A CA 1
ATOM 671 C C . ARG A 1 91 ? -3.511 -2.274 2.391 1.00 80.00 91 ARG A C 1
ATOM 673 O O . ARG A 1 91 ? -4.064 -1.790 3.381 1.00 80.00 91 ARG A O 1
ATOM 680 N N . PHE A 1 92 ? -3.638 -1.744 1.179 1.00 82.19 92 PHE A N 1
ATOM 681 C CA . PHE A 1 92 ? -4.293 -0.464 0.901 1.00 82.19 92 PHE A CA 1
ATOM 682 C C . PHE A 1 92 ? -5.627 -0.607 0.170 1.00 82.19 92 PHE A C 1
ATOM 684 O O . PHE A 1 92 ? -6.370 0.363 0.073 1.00 82.19 92 PHE A O 1
ATOM 691 N N . GLY A 1 93 ? -5.998 -1.811 -0.251 1.00 80.81 93 GLY A N 1
ATOM 692 C CA . GLY A 1 93 ? -7.161 -2.042 -1.095 1.00 80.81 93 GLY A CA 1
ATOM 693 C C . GLY A 1 93 ? -6.779 -2.062 -2.571 1.00 80.81 93 GLY A C 1
ATOM 694 O O . GLY A 1 93 ? -5.796 -1.457 -3.003 1.00 80.81 93 GLY A O 1
ATOM 695 N N . ARG A 1 94 ? -7.577 -2.790 -3.353 1.00 82.31 94 ARG A N 1
ATOM 696 C CA . ARG A 1 94 ? -7.307 -3.065 -4.765 1.00 82.31 94 ARG A CA 1
ATOM 697 C C . ARG A 1 94 ? -7.130 -1.776 -5.567 1.00 82.31 94 ARG A C 1
ATOM 699 O O . ARG A 1 94 ? -8.084 -1.013 -5.704 1.00 82.31 94 ARG A O 1
ATOM 706 N N . ASN A 1 95 ? -5.943 -1.588 -6.147 1.00 80.38 95 ASN A N 1
ATOM 707 C CA . ASN A 1 95 ? -5.560 -0.424 -6.945 1.00 80.38 95 ASN A CA 1
ATOM 708 C C . ASN A 1 95 ? -5.725 0.924 -6.214 1.00 80.38 95 ASN A C 1
ATOM 710 O O . ASN A 1 95 ? -5.845 1.956 -6.869 1.00 80.38 95 ASN A O 1
ATOM 714 N N . ALA A 1 96 ? -5.743 0.953 -4.877 1.00 85.31 96 ALA A N 1
ATOM 715 C CA . ALA A 1 96 ? -5.998 2.190 -4.134 1.00 85.31 96 ALA A CA 1
ATOM 716 C C . ALA A 1 96 ? -4.889 3.237 -4.337 1.00 85.31 96 ALA A C 1
ATOM 718 O O . ALA A 1 96 ? -5.160 4.418 -4.557 1.00 85.31 96 ALA A O 1
ATOM 719 N N . ILE A 1 97 ? -3.629 2.789 -4.352 1.00 86.25 97 ILE A N 1
ATOM 720 C CA . ILE A 1 97 ? -2.480 3.652 -4.660 1.00 86.25 97 ILE A CA 1
ATOM 721 C C . ILE A 1 97 ? -2.550 4.123 -6.114 1.00 86.25 97 ILE A C 1
ATOM 723 O O . ILE A 1 97 ? -2.425 5.320 -6.367 1.00 86.25 97 ILE A O 1
ATOM 727 N N . LEU A 1 98 ? -2.815 3.207 -7.051 1.00 85.12 98 LEU A N 1
ATOM 728 C CA . LEU A 1 98 ? -2.971 3.511 -8.472 1.00 85.12 98 LEU A CA 1
ATOM 729 C C . LEU A 1 98 ? -4.048 4.571 -8.750 1.00 85.12 98 LEU A C 1
ATOM 731 O O . LEU A 1 98 ? -3.835 5.456 -9.578 1.00 85.12 98 LEU A O 1
ATOM 735 N N . ARG A 1 99 ? -5.191 4.486 -8.058 1.00 83.94 99 ARG A N 1
ATOM 736 C CA . ARG A 1 99 ? -6.322 5.419 -8.186 1.00 83.94 99 ARG A CA 1
ATOM 737 C C . ARG A 1 99 ? -6.088 6.768 -7.507 1.00 83.94 99 ARG A C 1
ATOM 739 O O . ARG A 1 99 ? -6.913 7.662 -7.658 1.00 83.94 99 ARG A O 1
ATOM 746 N N . GLY A 1 100 ? -4.992 6.927 -6.767 1.00 83.38 100 GLY A N 1
ATOM 747 C CA . GLY A 1 100 ? -4.717 8.166 -6.048 1.00 83.38 100 GLY A CA 1
ATOM 748 C C . GLY A 1 100 ? -5.659 8.401 -4.864 1.00 83.38 100 GLY A C 1
ATOM 749 O O . GLY A 1 100 ? -5.836 9.548 -4.456 1.00 83.38 100 GLY A O 1
ATOM 750 N N . GLU A 1 101 ? -6.224 7.339 -4.281 1.00 84.19 101 GLU A N 1
ATOM 751 C CA . GLU A 1 101 ? -7.104 7.436 -3.113 1.00 84.19 101 GLU A CA 1
ATOM 752 C C . GLU A 1 101 ? -6.408 8.171 -1.953 1.00 84.19 101 GLU A C 1
ATOM 754 O O . GLU A 1 101 ? -5.238 7.923 -1.638 1.00 84.19 101 GLU A O 1
ATOM 759 N N . THR A 1 102 ? -7.110 9.134 -1.352 1.00 80.25 102 THR A N 1
ATOM 760 C CA . THR A 1 102 ? -6.565 10.028 -0.319 1.00 80.25 102 THR A CA 1
ATOM 761 C C . THR A 1 102 ? -6.567 9.397 1.069 1.00 80.25 102 THR A C 1
ATOM 763 O O . THR A 1 102 ? -5.765 9.783 1.913 1.00 80.25 102 THR A O 1
ATOM 766 N N . ASP A 1 103 ? -7.406 8.392 1.315 1.00 82.31 103 ASP A N 1
ATOM 767 C CA . ASP A 1 103 ? -7.501 7.676 2.590 1.00 82.31 103 ASP A CA 1
ATOM 768 C C . ASP A 1 103 ? -6.369 6.653 2.791 1.00 82.31 103 ASP A C 1
ATOM 770 O O . ASP A 1 103 ? -6.122 6.216 3.916 1.00 82.31 103 ASP A O 1
ATOM 774 N N . VAL A 1 104 ? -5.624 6.316 1.734 1.00 83.69 104 VAL A N 1
ATOM 775 C CA . VAL A 1 104 ? -4.462 5.412 1.778 1.00 83.69 104 VAL A CA 1
ATOM 776 C C . VAL A 1 104 ? -3.427 5.879 2.805 1.00 83.69 104 VAL A C 1
ATOM 778 O O . VAL A 1 104 ? -2.867 5.058 3.532 1.00 83.69 104 VAL A O 1
ATOM 781 N N . ILE A 1 105 ? -3.211 7.194 2.928 1.00 81.00 105 ILE A N 1
ATOM 782 C CA . ILE A 1 105 ? -2.245 7.761 3.880 1.00 81.00 105 ILE A CA 1
ATOM 783 C C . ILE A 1 105 ? -2.652 7.544 5.341 1.00 81.00 105 ILE A C 1
ATOM 785 O O . ILE A 1 105 ? -1.793 7.421 6.214 1.00 81.00 105 ILE A O 1
ATOM 789 N N . ASN A 1 106 ? -3.956 7.430 5.611 1.00 81.19 106 ASN A N 1
ATOM 790 C CA . ASN A 1 106 ? -4.466 7.140 6.948 1.00 81.19 106 ASN A CA 1
ATOM 791 C C . ASN A 1 106 ? -4.163 5.700 7.371 1.00 81.19 106 ASN A C 1
ATOM 793 O O . ASN A 1 106 ? -4.178 5.406 8.558 1.00 81.19 106 ASN A O 1
ATOM 797 N N . ARG A 1 107 ? -3.833 4.823 6.414 1.00 75.50 107 ARG A N 1
ATOM 798 C CA . ARG A 1 107 ? -3.439 3.423 6.642 1.00 75.50 107 ARG A CA 1
ATOM 799 C C . ARG A 1 107 ? -1.922 3.254 6.794 1.00 75.50 107 ARG A C 1
ATOM 801 O O . ARG A 1 107 ? -1.415 2.132 6.865 1.00 75.50 107 ARG A O 1
ATOM 808 N N . VAL A 1 108 ? -1.188 4.366 6.797 1.00 77.12 108 VAL A N 1
ATOM 809 C CA . VAL A 1 108 ? 0.253 4.428 7.035 1.00 77.12 108 VAL A CA 1
ATOM 810 C C . VAL A 1 108 ? 0.498 5.094 8.384 1.00 77.12 108 VAL A C 1
ATOM 812 O O . VAL A 1 108 ? -0.065 6.152 8.687 1.00 77.12 108 VAL A O 1
ATOM 815 N N . SER A 1 109 ? 1.383 4.485 9.181 1.00 76.06 109 SER A N 1
ATOM 816 C CA . SER A 1 109 ? 1.781 5.036 10.478 1.00 76.06 109 SER A CA 1
ATOM 817 C C . SER A 1 109 ? 2.275 6.485 10.332 1.00 76.06 109 SER A C 1
ATOM 819 O O . SER A 1 109 ? 2.995 6.779 9.371 1.00 76.06 109 SER A O 1
ATOM 821 N N . PRO A 1 110 ? 1.944 7.401 11.263 1.00 77.69 110 PRO A N 1
ATOM 822 C CA . PRO A 1 110 ? 2.302 8.816 11.146 1.00 77.69 110 PRO A CA 1
ATOM 823 C C . PRO A 1 110 ? 3.790 9.068 10.866 1.00 77.69 110 PRO A C 1
ATOM 825 O O . PRO A 1 110 ? 4.125 9.883 10.011 1.00 77.69 110 PRO A O 1
ATOM 828 N N . ALA A 1 111 ? 4.678 8.300 11.506 1.00 72.69 111 ALA A N 1
ATOM 829 C CA . ALA A 1 111 ? 6.127 8.392 11.314 1.00 72.69 111 ALA A CA 1
ATOM 830 C C . ALA A 1 111 ? 6.585 8.050 9.881 1.00 72.69 111 ALA A C 1
ATOM 832 O O . ALA A 1 111 ? 7.620 8.531 9.426 1.00 72.69 111 ALA A O 1
ATOM 833 N N . GLN A 1 112 ? 5.818 7.232 9.156 1.00 73.62 112 GLN A N 1
ATOM 834 C CA . GLN A 1 112 ? 6.147 6.764 7.808 1.00 73.62 112 GLN A CA 1
ATOM 835 C C . GLN A 1 112 ? 5.423 7.544 6.705 1.00 73.62 112 GLN A C 1
ATOM 837 O O . GLN A 1 112 ? 5.769 7.380 5.536 1.00 73.62 112 GLN A O 1
ATOM 842 N N . ARG A 1 113 ? 4.455 8.409 7.043 1.00 82.81 113 ARG A N 1
ATOM 843 C CA . ARG A 1 113 ? 3.647 9.151 6.056 1.00 82.81 113 ARG A CA 1
ATOM 844 C C . ARG A 1 113 ? 4.503 9.963 5.090 1.00 82.81 113 ARG A C 1
ATOM 846 O O . ARG A 1 113 ? 4.316 9.848 3.887 1.00 82.81 113 ARG A O 1
ATOM 853 N N . ARG A 1 114 ? 5.510 10.683 5.596 1.00 79.00 114 ARG A N 1
ATOM 854 C CA . ARG A 1 114 ? 6.420 11.487 4.760 1.00 79.00 114 ARG A CA 1
ATOM 855 C C . ARG A 1 114 ? 7.208 10.635 3.760 1.00 79.00 114 ARG A C 1
ATOM 857 O O . ARG A 1 114 ? 7.361 11.015 2.603 1.00 79.00 114 ARG A O 1
ATOM 864 N N . ALA A 1 115 ? 7.713 9.483 4.201 1.00 77.38 115 ALA A N 1
ATOM 865 C CA . ALA A 1 115 ? 8.440 8.560 3.330 1.00 77.38 115 ALA A CA 1
ATOM 866 C C . ALA A 1 115 ? 7.506 7.909 2.298 1.00 77.38 115 ALA A C 1
ATOM 868 O O . ALA A 1 115 ? 7.882 7.739 1.140 1.00 77.38 115 ALA A O 1
ATOM 869 N N . PHE A 1 116 ? 6.279 7.587 2.709 1.00 83.50 116 PHE A N 1
ATOM 870 C CA . PHE A 1 116 ? 5.250 7.039 1.836 1.00 83.50 116 PHE A CA 1
ATOM 871 C C . PHE A 1 116 ? 4.829 8.031 0.748 1.00 83.50 116 PHE A C 1
ATOM 873 O O . PHE A 1 116 ? 4.803 7.660 -0.420 1.00 83.50 116 PHE A O 1
ATOM 880 N N . GLU A 1 117 ? 4.574 9.293 1.099 1.00 85.25 117 GLU A N 1
ATOM 881 C CA . GLU A 1 117 ? 4.262 10.353 0.133 1.00 85.25 117 GLU A CA 1
ATOM 882 C C . GLU A 1 117 ? 5.386 10.536 -0.887 1.00 85.25 117 GLU A C 1
ATOM 884 O O . GLU A 1 117 ? 5.125 10.548 -2.087 1.00 85.25 117 GLU A O 1
ATOM 889 N N . ALA A 1 118 ? 6.644 10.575 -0.435 1.00 84.50 118 ALA A N 1
ATOM 890 C CA . ALA A 1 118 ? 7.800 10.685 -1.325 1.00 84.50 118 ALA A CA 1
ATOM 891 C C . ALA A 1 118 ? 7.946 9.487 -2.287 1.00 84.50 118 ALA A C 1
ATOM 893 O O . ALA A 1 118 ? 8.524 9.621 -3.367 1.00 84.50 118 ALA A O 1
ATOM 894 N N . MET A 1 119 ? 7.440 8.311 -1.901 1.00 83.75 119 MET A N 1
ATOM 895 C CA . MET A 1 119 ? 7.484 7.091 -2.712 1.00 83.75 119 MET A CA 1
ATOM 896 C C . MET A 1 119 ? 6.205 6.869 -3.534 1.00 83.75 119 MET A C 1
ATOM 898 O O . MET A 1 119 ? 6.197 5.999 -4.405 1.00 83.75 119 MET A O 1
ATOM 902 N N . ARG A 1 120 ? 5.135 7.637 -3.295 1.00 83.94 120 ARG A N 1
ATOM 903 C CA . ARG A 1 120 ? 3.791 7.388 -3.841 1.00 83.94 120 ARG A CA 1
ATOM 904 C C . ARG A 1 120 ? 3.784 7.313 -5.363 1.00 83.94 120 ARG A C 1
ATOM 906 O O . ARG A 1 120 ? 3.285 6.332 -5.907 1.00 83.94 120 ARG A O 1
ATOM 913 N N . ASP A 1 121 ? 4.417 8.277 -6.025 1.00 84.25 121 ASP A N 1
ATOM 914 C CA . ASP A 1 121 ? 4.533 8.307 -7.487 1.00 84.25 121 ASP A CA 1
ATOM 915 C C . ASP A 1 121 ? 5.192 7.029 -8.019 1.00 84.25 121 ASP A C 1
ATOM 917 O O . ASP A 1 121 ? 4.733 6.429 -8.985 1.00 84.25 121 ASP A O 1
ATOM 921 N N . ARG A 1 122 ? 6.258 6.563 -7.355 1.00 83.00 122 ARG A N 1
ATOM 922 C CA . ARG A 1 122 ? 6.981 5.345 -7.753 1.00 83.00 122 ARG A CA 1
ATOM 923 C C . ARG A 1 122 ? 6.143 4.090 -7.523 1.00 83.00 122 ARG A C 1
ATOM 925 O O . ARG A 1 122 ? 6.182 3.189 -8.352 1.00 83.00 122 ARG A O 1
ATOM 932 N N . LEU A 1 123 ? 5.375 4.025 -6.436 1.00 86.00 123 LEU A N 1
ATOM 933 C CA . LEU A 1 123 ? 4.453 2.910 -6.193 1.00 86.00 123 LEU A CA 1
ATOM 934 C C . LEU A 1 123 ? 3.323 2.884 -7.230 1.00 86.00 123 LEU A C 1
ATOM 936 O O . LEU A 1 123 ? 2.936 1.808 -7.677 1.00 86.00 123 LEU A O 1
ATOM 940 N N . GLN A 1 124 ? 2.836 4.050 -7.656 1.00 87.06 124 GLN A N 1
ATOM 941 C CA . GLN A 1 124 ? 1.850 4.159 -8.729 1.00 87.06 124 GLN A CA 1
ATOM 942 C C . GLN A 1 124 ? 2.421 3.661 -10.061 1.00 87.06 124 GLN A C 1
ATOM 944 O O . GLN A 1 124 ? 1.791 2.830 -10.711 1.00 87.06 124 GLN A O 1
ATOM 949 N N . VAL A 1 125 ? 3.643 4.076 -10.417 1.00 84.88 125 VAL A N 1
ATOM 950 C CA . VAL A 1 125 ? 4.370 3.556 -11.590 1.00 84.88 125 VAL A CA 1
ATOM 951 C C . VAL A 1 125 ? 4.517 2.037 -11.521 1.00 84.88 125 VAL A C 1
ATOM 953 O O . VAL A 1 125 ? 4.292 1.356 -12.516 1.00 84.88 125 VAL A O 1
ATOM 956 N N . LEU A 1 126 ? 4.862 1.494 -10.350 1.00 85.50 126 LEU A N 1
ATOM 957 C CA . LEU A 1 126 ? 4.992 0.052 -10.149 1.00 85.50 126 LEU A CA 1
ATOM 958 C C . LEU A 1 126 ? 3.664 -0.665 -10.416 1.00 85.50 126 LEU A C 1
ATOM 960 O O . LEU A 1 126 ? 3.653 -1.640 -11.161 1.00 85.50 126 LEU A O 1
ATOM 964 N N . GLN A 1 127 ? 2.550 -0.178 -9.858 1.00 82.94 127 GLN A N 1
ATOM 965 C CA . GLN A 1 127 ? 1.227 -0.775 -10.081 1.00 82.94 127 GLN A CA 1
ATOM 966 C C . GLN A 1 127 ? 0.746 -0.630 -11.536 1.00 82.94 127 GLN A C 1
ATOM 968 O O . GLN A 1 127 ? 0.054 -1.516 -12.029 1.00 82.94 127 GLN A O 1
ATOM 973 N N . GLN A 1 128 ? 1.135 0.439 -12.241 1.00 81.12 128 GLN A N 1
ATOM 974 C CA . GLN A 1 128 ? 0.870 0.609 -13.678 1.00 81.12 128 GLN A CA 1
ATOM 975 C C . GLN A 1 128 ? 1.716 -0.325 -14.548 1.00 81.12 128 GLN A C 1
ATOM 977 O O . GLN A 1 128 ? 1.241 -0.817 -15.565 1.00 81.12 128 GLN A O 1
ATOM 982 N N . ALA A 1 129 ? 2.969 -0.564 -14.155 1.00 75.94 129 ALA A N 1
ATOM 983 C CA . ALA A 1 129 ? 3.917 -1.386 -14.900 1.00 75.94 129 ALA A CA 1
ATOM 984 C C . ALA A 1 129 ? 3.682 -2.894 -14.735 1.00 75.94 129 ALA A C 1
ATOM 986 O O . ALA A 1 129 ? 4.324 -3.689 -15.418 1.00 75.94 129 ALA A O 1
ATOM 987 N N . VAL A 1 130 ? 2.784 -3.307 -13.837 1.00 71.62 130 VAL A N 1
ATOM 988 C CA . VAL A 1 130 ? 2.323 -4.692 -13.764 1.00 71.62 130 VAL A CA 1
ATOM 989 C C . VAL A 1 130 ? 1.194 -4.859 -14.780 1.00 71.62 130 VAL A C 1
ATOM 991 O O . VAL A 1 130 ? 0.068 -4.439 -14.497 1.00 71.62 130 VAL A O 1
ATOM 994 N N . PRO A 1 131 ? 1.425 -5.505 -15.942 1.00 61.16 131 PRO A N 1
ATOM 995 C CA . PRO A 1 131 ? 0.312 -5.977 -16.745 1.00 61.16 131 PRO A CA 1
ATOM 996 C C . PRO A 1 131 ? -0.519 -6.873 -15.836 1.00 61.16 131 PRO A C 1
ATOM 998 O O . PRO A 1 131 ? 0.017 -7.771 -15.184 1.00 61.16 131 PRO A O 1
ATOM 1001 N N . ILE A 1 132 ? -1.813 -6.582 -15.731 1.00 51.94 132 ILE A N 1
ATOM 1002 C CA . ILE A 1 132 ? -2.753 -7.318 -14.893 1.00 51.94 132 ILE A CA 1
ATOM 1003 C C . ILE A 1 132 ? -2.758 -8.787 -15.370 1.00 51.94 132 ILE A C 1
ATOM 1005 O O . ILE A 1 132 ? -3.593 -9.214 -16.162 1.00 51.94 132 ILE A O 1
ATOM 1009 N N . GLN A 1 133 ? -1.837 -9.603 -14.848 1.00 41.75 133 GLN A N 1
ATOM 1010 C CA . GLN A 1 133 ? -1.735 -11.049 -15.084 1.00 41.75 133 GLN A CA 1
ATOM 1011 C C . GLN A 1 133 ? -2.963 -11.803 -14.546 1.00 41.75 133 GLN A C 1
ATOM 1013 O O . GLN A 1 133 ? -3.042 -13.028 -14.637 1.00 41.75 133 GLN A O 1
ATOM 1018 N N . SER A 1 134 ? -3.954 -11.095 -13.988 1.00 44.03 134 SER A N 1
ATOM 1019 C CA . SER A 1 134 ? -5.258 -11.689 -13.705 1.00 44.03 134 SER A CA 1
ATOM 1020 C C . SER A 1 134 ? -5.951 -12.153 -14.990 1.00 44.03 134 SER A C 1
ATOM 1022 O O . SER A 1 134 ? -6.620 -13.179 -14.961 1.00 44.03 134 SER A O 1
ATOM 1024 N N . SER A 1 135 ? -5.695 -11.517 -16.137 1.00 43.62 135 SER A N 1
ATOM 1025 C CA . SER A 1 135 ? -6.230 -11.971 -17.424 1.00 43.62 135 SER A CA 1
ATOM 1026 C C . SER A 1 135 ? -5.628 -13.315 -17.845 1.00 43.62 135 SER A C 1
ATOM 1028 O O . SER A 1 135 ? -6.356 -14.220 -18.241 1.00 43.62 135 SER A O 1
ATOM 1030 N N . GLU A 1 136 ? -4.315 -13.501 -17.691 1.00 43.97 136 GLU A N 1
ATOM 1031 C CA . GLU A 1 136 ? -3.639 -14.723 -18.142 1.00 43.97 136 GLU A CA 1
ATOM 1032 C C . GLU A 1 136 ? -3.860 -15.913 -17.213 1.00 43.97 136 GLU A C 1
ATOM 1034 O O . GLU A 1 136 ? -4.059 -17.018 -17.713 1.00 43.97 136 GLU A O 1
ATOM 1039 N N . LYS A 1 137 ? -3.919 -15.730 -15.884 1.00 46.12 137 LYS A N 1
ATOM 1040 C CA . LYS A 1 137 ? -4.299 -16.832 -14.980 1.00 46.12 137 LYS A CA 1
ATOM 1041 C C . LYS A 1 137 ? -5.756 -17.248 -15.167 1.00 46.12 137 LYS A C 1
ATOM 1043 O O . LYS A 1 137 ? -6.028 -18.442 -15.217 1.00 46.12 137 LYS A O 1
ATOM 1048 N N . ILE A 1 138 ? -6.677 -16.300 -15.370 1.00 47.78 138 ILE A N 1
ATOM 1049 C CA . ILE A 1 138 ? -8.087 -16.620 -15.649 1.00 47.78 138 ILE A CA 1
ATOM 1050 C C . ILE A 1 138 ? -8.231 -17.321 -17.009 1.00 47.78 138 ILE A C 1
ATOM 1052 O O . ILE A 1 138 ? -8.976 -18.294 -17.115 1.00 47.78 138 ILE A O 1
ATOM 1056 N N . VAL A 1 139 ? -7.511 -16.884 -18.048 1.00 50.91 139 VAL A N 1
ATOM 1057 C CA . VAL A 1 139 ? -7.538 -17.535 -19.371 1.00 50.91 139 VAL A CA 1
ATOM 1058 C C . VAL A 1 139 ? -6.860 -18.905 -19.335 1.00 50.91 139 VAL A C 1
ATOM 1060 O O . VAL A 1 139 ? -7.386 -19.846 -19.926 1.00 50.91 139 VAL A O 1
ATOM 1063 N N . SER A 1 140 ? -5.752 -19.057 -18.61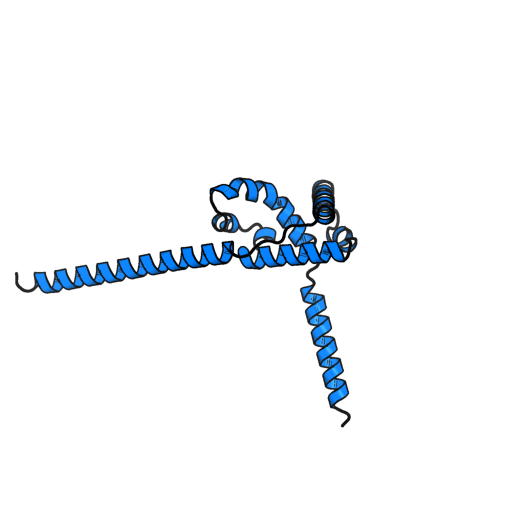0 1.00 53.75 140 SER A N 1
ATOM 1064 C CA . SER A 1 140 ? -5.053 -20.340 -18.457 1.00 53.75 140 SER A CA 1
ATOM 1065 C C . SER A 1 140 ? -5.894 -21.343 -17.671 1.00 53.75 140 SER A C 1
ATOM 1067 O O . SER A 1 140 ? -6.029 -22.487 -18.094 1.00 53.75 140 SER A O 1
ATOM 1069 N N . GLU A 1 141 ? -6.556 -20.916 -16.592 1.00 57.31 141 GLU A N 1
ATOM 1070 C CA . GLU A 1 141 ? -7.484 -21.768 -15.843 1.00 57.31 141 GLU A CA 1
ATOM 1071 C C . GLU A 1 141 ? -8.740 -22.120 -16.653 1.00 57.31 141 GLU A C 1
ATOM 1073 O O . GLU A 1 141 ? -9.186 -23.266 -16.610 1.00 57.31 141 GLU A O 1
ATOM 1078 N N . ARG A 1 142 ? -9.304 -21.185 -17.436 1.00 56.62 142 ARG A N 1
ATOM 1079 C CA . ARG A 1 142 ? -10.439 -21.475 -18.335 1.00 56.62 142 ARG A CA 1
ATOM 1080 C C . ARG A 1 142 ? -10.049 -22.428 -19.462 1.00 56.62 142 ARG A C 1
ATOM 1082 O O . ARG A 1 142 ? -10.805 -23.354 -19.738 1.00 56.62 142 ARG A O 1
ATOM 1089 N N . ARG A 1 143 ? -8.877 -22.245 -20.080 1.00 55.97 143 ARG A N 1
ATOM 1090 C CA . ARG A 1 143 ? -8.343 -23.172 -21.091 1.00 55.97 143 ARG A CA 1
ATOM 1091 C C . ARG A 1 143 ? -8.111 -24.551 -20.492 1.00 55.97 143 ARG A C 1
ATOM 1093 O O . ARG A 1 143 ? -8.538 -25.529 -21.090 1.00 55.97 143 ARG A O 1
ATOM 1100 N N . GLN A 1 144 ? -7.538 -24.638 -19.293 1.00 59.28 144 GLN A N 1
ATOM 1101 C CA . GLN A 1 144 ? -7.324 -25.922 -18.629 1.00 59.28 144 GLN A CA 1
ATOM 1102 C C . GLN A 1 144 ? -8.647 -26.614 -18.275 1.00 59.28 144 GLN A C 1
ATOM 1104 O O . GLN A 1 144 ? -8.777 -27.817 -18.479 1.00 59.28 144 GLN A O 1
ATOM 1109 N N . ARG A 1 145 ? -9.664 -25.870 -17.814 1.00 59.72 145 ARG A N 1
ATOM 1110 C CA . ARG A 1 145 ? -11.011 -26.421 -17.573 1.00 59.72 145 ARG A CA 1
ATOM 1111 C C . ARG A 1 145 ? -11.696 -26.868 -18.866 1.00 59.72 145 ARG A C 1
ATOM 1113 O O . ARG A 1 145 ? -12.303 -27.931 -18.863 1.00 59.72 145 ARG A O 1
ATOM 1120 N N . ALA A 1 146 ? -11.554 -26.122 -19.962 1.00 64.69 146 ALA A N 1
ATOM 1121 C CA . ALA A 1 146 ? -12.089 -26.510 -21.269 1.00 64.69 146 ALA A CA 1
ATOM 1122 C C . ALA A 1 146 ? -11.389 -27.760 -21.840 1.00 64.69 146 ALA A C 1
ATOM 1124 O O . ALA A 1 146 ? -12.053 -28.650 -22.362 1.00 64.69 146 ALA A O 1
ATOM 1125 N N . ILE A 1 147 ? -10.062 -27.864 -21.693 1.00 67.00 147 ILE A N 1
ATOM 1126 C CA . ILE A 1 147 ? -9.269 -29.036 -22.107 1.00 67.00 147 ILE A CA 1
ATOM 1127 C C . ILE A 1 147 ? -9.596 -30.262 -21.239 1.00 67.00 147 ILE A C 1
ATOM 1129 O O . ILE A 1 147 ? -9.686 -31.379 -21.744 1.00 67.00 147 ILE A O 1
ATOM 1133 N N . ASN A 1 148 ? -9.810 -30.072 -19.935 1.00 62.31 148 ASN A N 1
ATOM 1134 C CA . ASN A 1 148 ? -10.212 -31.157 -19.041 1.00 62.31 148 ASN A CA 1
ATOM 1135 C C . ASN A 1 148 ? -11.664 -31.605 -19.299 1.00 62.31 148 ASN A C 1
ATOM 1137 O O . ASN A 1 148 ? -11.935 -32.801 -19.254 1.00 62.31 148 ASN A O 1
ATOM 1141 N N . GLN A 1 149 ? -12.581 -30.687 -19.635 1.00 60.97 149 GLN A N 1
ATOM 1142 C CA . GLN A 1 149 ? -13.951 -31.032 -20.043 1.00 60.97 149 GLN A CA 1
ATOM 1143 C C . GLN A 1 149 ? -13.993 -31.780 -21.381 1.00 60.97 149 GLN A C 1
ATOM 1145 O O . GLN A 1 149 ? -14.742 -32.743 -21.504 1.00 60.97 149 GLN A O 1
ATOM 1150 N N . SER A 1 150 ? -13.166 -31.412 -22.365 1.00 59.25 150 SER A N 1
ATOM 1151 C CA . SER A 1 150 ? -13.132 -32.116 -23.656 1.00 59.25 150 SER A CA 1
ATOM 1152 C C . SER A 1 150 ? -12.499 -33.510 -23.577 1.00 59.25 150 SER A C 1
ATOM 1154 O O . SER A 1 150 ? -12.849 -34.384 -24.367 1.00 59.25 150 SER A O 1
ATOM 1156 N N . ARG A 1 151 ? -11.613 -33.757 -22.600 1.00 58.88 151 ARG A N 1
ATOM 1157 C CA . ARG A 1 151 ? -11.040 -35.089 -22.323 1.00 58.88 151 ARG A CA 1
ATOM 1158 C C . ARG A 1 151 ? -11.938 -35.999 -21.479 1.00 58.88 151 ARG A C 1
ATOM 1160 O O . ARG A 1 151 ? -11.735 -37.205 -21.509 1.00 58.88 151 ARG A O 1
ATOM 1167 N N . GLY A 1 152 ? -12.928 -35.451 -20.772 1.00 56.88 152 GLY A N 1
ATOM 1168 C CA . GLY A 1 152 ? -13.888 -36.221 -19.969 1.00 56.88 152 GLY A CA 1
ATOM 1169 C C . GLY A 1 152 ? -15.093 -36.777 -20.740 1.00 56.88 152 GLY A C 1
ATOM 1170 O O . GLY A 1 152 ? -15.852 -37.545 -20.170 1.00 56.88 152 GLY A O 1
ATOM 1171 N N . ILE A 1 153 ? -15.278 -36.411 -22.016 1.00 55.69 153 ILE A N 1
ATOM 1172 C CA . ILE A 1 153 ? -16.421 -36.842 -22.857 1.00 55.69 153 ILE A CA 1
ATOM 1173 C C . ILE A 1 153 ? -16.062 -38.075 -23.719 1.00 55.69 153 ILE A C 1
ATOM 1175 O O . ILE A 1 153 ? -16.842 -38.535 -24.547 1.00 55.69 153 ILE A O 1
ATOM 1179 N N . ARG A 1 154 ? -14.866 -38.644 -23.532 1.00 50.94 154 ARG A N 1
ATOM 1180 C CA . ARG A 1 154 ? -14.413 -39.846 -24.244 1.00 50.94 154 ARG A CA 1
ATOM 1181 C C . ARG A 1 154 ? -14.005 -40.951 -23.269 1.00 50.94 154 ARG A C 1
ATOM 1183 O O . ARG A 1 154 ? -12.880 -41.436 -23.328 1.00 50.94 154 ARG A O 1
ATOM 1190 N N . MET A 1 155 ? -14.923 -41.310 -22.376 1.00 42.50 155 MET A N 1
ATOM 1191 C CA . MET A 1 155 ? -15.032 -42.635 -21.759 1.00 42.50 155 MET A CA 1
ATOM 1192 C C . MET A 1 155 ? -16.502 -42.968 -21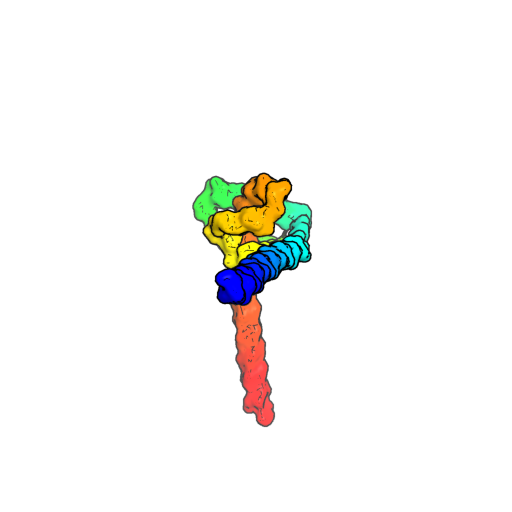.556 1.00 42.50 155 MET A C 1
ATOM 1194 O O . MET A 1 155 ? -17.244 -42.049 -21.145 1.00 42.50 155 MET A O 1
#

Sequence (155 aa):
ALQAVPEAASRIRSLGASYASALDAETRSITEERRRMAVAIPGLSPAAEDALKRLAAQIKNKDGKLDVAAGSLDPHIAREFAKVSRALDERFGRNAILRGETDVINRVSPAQRRAFEAMRDRLQVLQQAVPIQSSEKIVSERRQRAINQSRGIRM

Secondary structure (DSSP, 8-state):
-TTHHHHHHHHHHHHHHHHHHHHHHHHHHHHHHHHHHTSPPPPPPHHHHHHHHHHHHHHHH----HHHHHTTS-HHHHHHHHHHHHHHHHHH-TTTTTTT-SGGGGGS-HHHHHHHHHHHHHHHHHHHHS--THHHHHHHHHHHHHHHHHHTT--

pLDDT: mean 74.23, std 12.63, range [41.75, 92.94]

Foldseek 3Di:
DVVVVVVVVVVVVVVVVVVVVVVVVVVVVVVVLVVLVPLDQDDADPVLVVLLVVLLVVVVPDVDDLAVSLVPDDPVSLVSLVSNQVSLCSNQNNCCLLVVPPCSLVSDDPVCSVVCVVCSSSNNSSNSSNPPCVVVVVVVVVVVVVVVVVVVVPD

Organism: Rhizobium meliloti (NCBI:txid382)

Radius of gyration: 24.89 Å; chains: 1; bounding box: 57×55×69 Å